Protein AF-A0A411PCJ1-F1 (afdb_monomer_lite)

Secondary structure (DSSP, 8-state):
-PPPPPEEEEEEE-TTSSEEEEEE-SSSS--EEEEETTTEEE----HHHHHHHHHHPBPTTS-HHHHHHS---PPP--------------------------------------------------------------

Foldseek 3Di:
DDDDDWDFFFWAADPVLFIKTWTADPPPPRAIKIADPPPGIGRDRDPVVRVVCVVGTDGHPDDRVVRSPPDPPPPDPPPPPDPDDDDDDDDPDDPPPPDPPPPPPPPPDDPPDDDDDDDDDDDDDDDDDDDDDDDDDD

Sequence (138 aa):
MKKPNPTVVGKMRCECGEVMEVRQRSNGRKLLYTYCPACKVDQRSSQHVQDYWRDNMVAPDTPDDVIAKLAISAPEPTQETKPDQVPAVIDDDELEEWSPAEMEQTEIEPEQGSGLLLPVGLFFGAIVALIGFNAAFR

pLDDT: mean 73.19, std 20.07, range [43.91, 97.31]

Radius of gyration: 28.75 Å; chains: 1; bounding box: 59×66×57 Å

Organism: NCBI:txid2520507

Structure (mmCIF, N/CA/C/O backbone):
data_AF-A0A411PCJ1-F1
#
_entry.id   AF-A0A411PCJ1-F1
#
loop_
_atom_site.group_PDB
_atom_site.id
_atom_site.type_symbol
_atom_site.label_atom_id
_atom_site.label_alt_id
_atom_site.label_comp_id
_atom_site.label_asym_id
_atom_site.label_entity_id
_atom_site.label_seq_id
_atom_site.pdbx_PDB_ins_code
_atom_site.Cartn_x
_atom_site.Cartn_y
_atom_site.Cartn_z
_atom_site.occupancy
_atom_site.B_iso_or_equiv
_atom_site.auth_seq_id
_atom_site.auth_comp_id
_atom_site.auth_asym_id
_atom_site.auth_atom_id
_atom_site.pdbx_PDB_model_num
ATOM 1 N N . MET A 1 1 ? 13.692 16.447 15.559 1.00 67.06 1 MET A N 1
ATOM 2 C CA . MET A 1 1 ? 13.701 14.967 15.463 1.00 67.06 1 MET A CA 1
ATOM 3 C C . MET A 1 1 ? 13.298 14.579 14.048 1.00 67.06 1 MET A C 1
ATOM 5 O O . MET A 1 1 ? 12.319 15.127 13.557 1.00 67.06 1 MET A O 1
ATOM 9 N N . LYS A 1 2 ? 14.058 13.716 13.360 1.00 66.81 2 LYS A N 1
ATOM 10 C CA . LYS A 1 2 ? 13.674 13.243 12.019 1.00 66.81 2 LYS A CA 1
ATOM 11 C C . LYS A 1 2 ? 12.474 12.305 12.173 1.00 66.81 2 LYS A C 1
ATOM 13 O O . LYS A 1 2 ? 12.547 11.363 12.958 1.00 66.81 2 LYS A O 1
ATOM 18 N N . LYS A 1 3 ? 11.369 12.589 11.478 1.00 74.19 3 LYS A N 1
ATOM 19 C CA . LYS A 1 3 ? 10.205 11.694 11.454 1.00 74.19 3 LYS A CA 1
ATOM 20 C C . LYS A 1 3 ? 10.646 10.380 10.792 1.00 74.19 3 LYS A C 1
ATOM 22 O O . LYS A 1 3 ? 11.290 10.459 9.743 1.00 74.19 3 LYS A O 1
ATOM 27 N N . PRO A 1 4 ? 10.384 9.206 11.391 1.00 76.94 4 PRO A N 1
ATOM 28 C CA . PRO A 1 4 ? 10.784 7.942 10.787 1.00 76.94 4 PRO A CA 1
ATOM 29 C C . PRO A 1 4 ? 10.138 7.800 9.407 1.00 76.94 4 PRO A C 1
ATOM 31 O O . PRO A 1 4 ? 8.991 8.216 9.208 1.00 76.94 4 PRO A O 1
ATOM 34 N N . ASN A 1 5 ? 10.894 7.242 8.458 1.00 75.88 5 ASN A N 1
ATOM 35 C CA . ASN A 1 5 ? 10.366 6.932 7.136 1.00 75.88 5 ASN A CA 1
ATOM 36 C C . ASN A 1 5 ? 9.234 5.905 7.314 1.00 75.88 5 ASN A C 1
ATOM 38 O O . ASN A 1 5 ? 9.453 4.903 7.999 1.00 75.88 5 ASN A O 1
ATOM 42 N N . PRO A 1 6 ? 8.027 6.152 6.787 1.00 83.56 6 PRO A N 1
ATOM 43 C CA . PRO A 1 6 ? 6.937 5.189 6.863 1.00 83.56 6 PRO A CA 1
ATOM 44 C C . PRO A 1 6 ? 7.338 3.838 6.263 1.00 83.56 6 PRO A C 1
ATOM 46 O O . PRO A 1 6 ? 7.888 3.773 5.164 1.00 83.56 6 PRO A O 1
ATOM 49 N N . THR A 1 7 ? 7.043 2.764 6.991 1.00 92.50 7 THR A N 1
ATOM 50 C CA . THR A 1 7 ? 7.374 1.395 6.590 1.00 92.50 7 THR A CA 1
ATOM 51 C C . THR A 1 7 ? 6.464 0.945 5.452 1.00 92.50 7 THR A C 1
ATOM 53 O O . THR A 1 7 ? 5.240 1.039 5.568 1.00 92.50 7 THR A O 1
ATOM 56 N N . VAL A 1 8 ? 7.052 0.433 4.370 1.00 95.75 8 VAL A N 1
ATOM 57 C CA . VAL A 1 8 ? 6.315 -0.270 3.310 1.00 95.75 8 VAL A CA 1
ATOM 58 C C . VAL A 1 8 ? 5.973 -1.662 3.832 1.00 95.75 8 VAL A C 1
ATOM 60 O O . VAL A 1 8 ? 6.870 -2.432 4.166 1.00 95.75 8 VAL A O 1
ATOM 63 N N . VAL A 1 9 ? 4.682 -1.960 3.956 1.00 96.62 9 VAL A N 1
ATOM 64 C CA . VAL A 1 9 ? 4.189 -3.247 4.474 1.00 96.62 9 VAL A CA 1
ATOM 65 C C . VAL A 1 9 ? 3.780 -4.206 3.365 1.00 96.62 9 VAL A C 1
ATOM 67 O O . VAL A 1 9 ? 3.745 -5.409 3.594 1.00 96.62 9 VAL A O 1
ATOM 70 N N . GLY A 1 10 ? 3.502 -3.686 2.172 1.00 96.75 10 GLY A N 1
ATOM 71 C CA . GLY A 1 10 ? 3.136 -4.492 1.022 1.00 96.75 10 GLY A CA 1
ATOM 72 C C . GLY A 1 10 ? 3.058 -3.668 -0.251 1.00 96.75 10 GLY A C 1
ATOM 73 O O . GLY A 1 10 ? 3.279 -2.454 -0.249 1.00 96.75 10 GLY A O 1
ATOM 74 N N . LYS A 1 11 ? 2.737 -4.339 -1.347 1.00 97.06 11 LYS A N 1
ATOM 75 C CA . LYS A 1 11 ? 2.488 -3.736 -2.656 1.00 97.06 11 LYS A CA 1
ATOM 76 C C . LYS A 1 11 ? 1.227 -4.344 -3.255 1.00 97.06 11 LYS A C 1
ATOM 78 O O . LYS A 1 11 ? 0.877 -5.472 -2.934 1.00 97.06 11 LYS A O 1
ATOM 83 N N . MET A 1 12 ? 0.545 -3.619 -4.126 1.00 95.69 12 MET A N 1
ATOM 84 C CA . MET A 1 12 ? -0.587 -4.149 -4.888 1.00 95.69 12 MET A CA 1
ATOM 85 C C . MET A 1 12 ? -0.777 -3.362 -6.177 1.00 95.69 12 MET A C 1
ATOM 87 O O . MET A 1 12 ? -0.142 -2.330 -6.390 1.00 95.69 12 MET A O 1
ATOM 91 N N . ARG A 1 13 ? -1.656 -3.842 -7.050 1.00 94.94 13 ARG A N 1
ATOM 92 C CA . ARG A 1 13 ? -1.978 -3.149 -8.293 1.00 94.94 13 ARG A CA 1
ATOM 93 C C . ARG A 1 13 ? -2.988 -2.030 -8.040 1.00 94.94 13 ARG A C 1
ATOM 95 O O . ARG A 1 13 ? -3.984 -2.229 -7.349 1.00 94.94 13 ARG A O 1
ATOM 102 N N . CYS A 1 14 ? -2.713 -0.850 -8.580 1.00 94.38 14 CYS A N 1
ATOM 103 C CA . CYS A 1 14 ? -3.618 0.290 -8.555 1.00 94.38 14 CYS A CA 1
ATOM 104 C C . CYS A 1 14 ? -4.675 0.170 -9.663 1.00 94.38 14 CYS A C 1
ATOM 106 O O . CYS A 1 14 ? -4.462 -0.507 -10.669 1.00 94.38 14 CYS A O 1
ATOM 108 N N . GLU A 1 15 ? -5.783 0.893 -9.520 1.00 91.94 15 GLU A N 1
ATOM 109 C CA . GLU A 1 15 ? -6.846 0.981 -10.531 1.00 91.94 15 GLU A CA 1
ATOM 110 C C . GLU A 1 15 ? -6.348 1.569 -11.861 1.00 91.94 15 GLU A C 1
ATOM 112 O O . GLU A 1 15 ? -6.822 1.182 -12.924 1.00 91.94 15 GLU A O 1
ATOM 117 N N . CYS A 1 16 ? -5.330 2.438 -11.828 1.00 93.12 16 CYS A N 1
ATOM 118 C CA . CYS A 1 16 ? -4.678 2.944 -13.042 1.00 93.12 16 CYS A CA 1
ATOM 119 C C . CYS A 1 16 ? -3.765 1.919 -13.740 1.00 93.12 16 CYS A C 1
ATOM 121 O O . CYS A 1 16 ? -3.206 2.218 -14.792 1.00 93.12 16 CYS A O 1
ATOM 123 N N . GLY A 1 17 ? -3.584 0.729 -13.161 1.00 91.88 17 GLY A N 1
ATOM 124 C CA . GLY A 1 17 ? -2.757 -0.347 -13.702 1.00 91.88 17 GLY A CA 1
ATOM 125 C C . GLY A 1 17 ? -1.319 -0.385 -13.181 1.00 91.88 17 GLY A C 1
ATOM 126 O O . GLY A 1 17 ? -0.699 -1.444 -13.277 1.00 91.88 17 GLY A O 1
ATOM 127 N N . GLU A 1 18 ? -0.821 0.705 -12.590 1.00 94.69 18 GLU A N 1
ATOM 128 C CA . GLU A 1 18 ? 0.517 0.792 -11.988 1.00 94.69 18 GLU A CA 1
ATOM 129 C C . GLU A 1 18 ? 0.621 0.047 -10.651 1.00 94.69 18 GLU A C 1
ATOM 131 O O . GLU A 1 18 ? -0.375 -0.171 -9.955 1.00 94.69 18 GLU A O 1
ATOM 136 N N . VAL A 1 19 ? 1.843 -0.299 -10.242 1.00 95.44 19 VAL A N 1
ATOM 137 C CA . VAL A 1 19 ? 2.100 -0.853 -8.905 1.00 95.44 19 VAL A CA 1
ATOM 138 C C . VAL A 1 19 ? 2.044 0.272 -7.870 1.00 95.44 19 VAL A C 1
ATOM 140 O O . VAL A 1 19 ? 2.688 1.312 -8.012 1.00 95.44 19 VAL A O 1
ATOM 143 N N . MET A 1 20 ? 1.259 0.064 -6.814 1.00 96.38 20 MET A N 1
ATOM 144 C CA . MET A 1 20 ? 1.189 0.953 -5.662 1.00 96.38 20 MET A CA 1
ATOM 145 C C . MET A 1 20 ? 1.747 0.291 -4.408 1.00 96.38 20 MET A C 1
ATOM 147 O O . MET A 1 20 ? 1.578 -0.905 -4.168 1.00 96.38 20 MET A O 1
ATOM 151 N N . GLU A 1 21 ? 2.400 1.098 -3.584 1.00 97.19 21 GLU A N 1
ATOM 152 C CA . GLU A 1 21 ? 2.946 0.672 -2.303 1.00 97.19 21 GLU A CA 1
ATOM 153 C C . GLU A 1 21 ? 1.916 0.878 -1.199 1.00 97.19 21 GLU A C 1
ATOM 155 O O . GLU A 1 21 ? 1.331 1.955 -1.081 1.00 97.19 21 GLU A O 1
ATOM 160 N N . VAL A 1 22 ? 1.746 -0.121 -0.342 1.00 97.31 22 VAL A N 1
ATOM 161 C CA . VAL A 1 22 ? 0.962 -0.028 0.888 1.00 97.31 22 VAL A CA 1
ATOM 162 C C . VAL A 1 22 ? 1.923 0.243 2.038 1.00 97.31 22 VAL A C 1
ATOM 164 O O . VAL A 1 22 ? 2.853 -0.522 2.302 1.00 97.31 22 VAL A O 1
ATOM 167 N N . ARG A 1 23 ? 1.720 1.359 2.733 1.00 96.25 23 ARG A N 1
ATOM 168 C CA . ARG A 1 23 ? 2.591 1.843 3.805 1.00 96.25 23 ARG A CA 1
ATOM 169 C C . ARG A 1 23 ? 1.823 1.965 5.109 1.00 96.25 23 ARG A C 1
ATOM 171 O O . ARG A 1 23 ? 0.626 2.239 5.118 1.00 96.25 23 ARG A O 1
ATOM 178 N N . GLN A 1 24 ? 2.522 1.805 6.225 1.00 95.19 24 GLN A N 1
ATOM 179 C CA . GLN A 1 24 ? 1.939 1.924 7.558 1.00 95.19 24 GLN A CA 1
ATOM 180 C C . GLN A 1 24 ? 2.370 3.220 8.245 1.00 95.19 24 GLN A C 1
ATOM 182 O O . GLN A 1 24 ? 3.539 3.614 8.222 1.00 95.19 24 GLN A O 1
ATOM 187 N N . ARG A 1 25 ? 1.413 3.892 8.894 1.00 91.44 25 ARG A N 1
ATOM 188 C CA . ARG A 1 25 ? 1.693 5.087 9.699 1.00 91.44 25 ARG A CA 1
ATOM 189 C C . ARG A 1 25 ? 2.389 4.718 11.009 1.00 91.44 25 ARG A C 1
ATOM 191 O O . ARG A 1 25 ? 2.054 3.734 11.658 1.00 91.44 25 ARG A O 1
ATOM 198 N N . SER A 1 26 ? 3.302 5.579 11.454 1.00 87.50 26 SER A N 1
ATOM 199 C CA . SER A 1 26 ? 4.041 5.418 12.714 1.00 87.50 26 SER A CA 1
ATOM 200 C C . SER A 1 26 ? 3.340 6.036 13.936 1.00 87.50 26 SER A C 1
ATOM 202 O O . SER A 1 26 ? 3.957 6.184 14.985 1.00 87.50 26 SER A O 1
ATOM 204 N N . ASN A 1 27 ? 2.079 6.466 13.822 1.00 83.94 27 ASN A N 1
ATOM 205 C CA . ASN A 1 27 ? 1.376 7.259 14.843 1.00 83.94 27 ASN A CA 1
ATOM 206 C C . ASN A 1 27 ? 0.647 6.403 15.901 1.00 83.94 27 ASN A C 1
ATOM 208 O O . ASN A 1 27 ? -0.370 6.828 16.444 1.00 83.94 27 ASN A O 1
ATOM 212 N N . GLY A 1 28 ? 1.119 5.178 16.155 1.00 80.19 28 GLY A N 1
ATOM 213 C CA . GLY A 1 28 ? 0.528 4.225 17.106 1.00 80.19 28 GLY A CA 1
ATOM 214 C C . GLY A 1 28 ? -0.736 3.522 16.601 1.00 80.19 28 GLY A C 1
ATOM 215 O O . GLY A 1 28 ? -0.982 2.366 16.939 1.00 80.19 28 GLY A O 1
ATOM 216 N N . ARG A 1 29 ? -1.505 4.167 15.720 1.00 78.19 29 ARG A N 1
ATOM 217 C CA . ARG A 1 29 ? -2.602 3.535 14.987 1.00 78.19 29 ARG A CA 1
ATOM 218 C C . ARG A 1 29 ? -2.014 2.859 13.752 1.00 78.19 29 ARG A C 1
ATOM 220 O O . ARG A 1 29 ? -1.489 3.537 12.876 1.00 78.19 29 ARG A O 1
ATOM 227 N N . LYS A 1 30 ? -2.106 1.528 13.681 1.00 88.75 30 LYS A N 1
ATOM 228 C CA . LYS A 1 30 ? -1.608 0.665 12.587 1.00 88.75 30 LYS A CA 1
ATOM 229 C C . LYS A 1 30 ? -2.359 0.861 11.253 1.00 88.75 30 LYS A C 1
ATOM 231 O O . LYS A 1 30 ? -2.574 -0.099 10.523 1.00 88.75 30 LYS A O 1
ATOM 236 N N . LEU A 1 31 ? -2.773 2.089 10.947 1.00 94.38 31 LEU A N 1
ATOM 237 C CA . LEU A 1 31 ? -3.491 2.439 9.732 1.00 94.38 31 LEU A CA 1
ATOM 238 C C . LEU A 1 31 ? -2.551 2.405 8.536 1.00 94.38 31 LEU A C 1
ATOM 240 O O . LEU A 1 31 ? -1.423 2.913 8.580 1.00 94.38 31 LEU A O 1
ATOM 244 N N . LEU A 1 32 ? -3.072 1.821 7.472 1.00 96.75 32 LEU A N 1
ATOM 245 C CA . LEU A 1 32 ? -2.431 1.751 6.180 1.00 96.75 32 LEU A CA 1
ATOM 246 C C . LEU A 1 32 ? -2.797 2.983 5.355 1.00 96.75 32 LEU A C 1
ATOM 248 O O . LEU A 1 32 ? -3.796 3.658 5.617 1.00 96.75 32 LEU A O 1
ATOM 252 N N . TYR A 1 33 ? -1.960 3.289 4.382 1.00 96.56 33 TYR A N 1
ATOM 253 C CA . TYR A 1 33 ? -2.234 4.228 3.307 1.00 96.56 33 TYR A CA 1
ATOM 254 C C . TYR A 1 33 ? -1.479 3.748 2.070 1.00 96.56 33 TYR A C 1
ATOM 256 O O . TYR A 1 33 ? -0.450 3.079 2.202 1.00 96.56 33 TYR A O 1
ATOM 264 N N . THR A 1 34 ? -1.967 4.075 0.880 1.00 97.31 34 THR A N 1
ATOM 265 C CA . THR A 1 34 ? -1.319 3.648 -0.362 1.00 97.31 34 THR A CA 1
ATOM 266 C C . THR A 1 34 ? -0.642 4.817 -1.060 1.00 97.31 34 THR A C 1
ATOM 268 O O . THR A 1 34 ? -1.016 5.979 -0.885 1.00 97.31 34 THR A O 1
ATOM 271 N N . TYR A 1 35 ? 0.399 4.516 -1.827 1.00 97.25 35 TYR A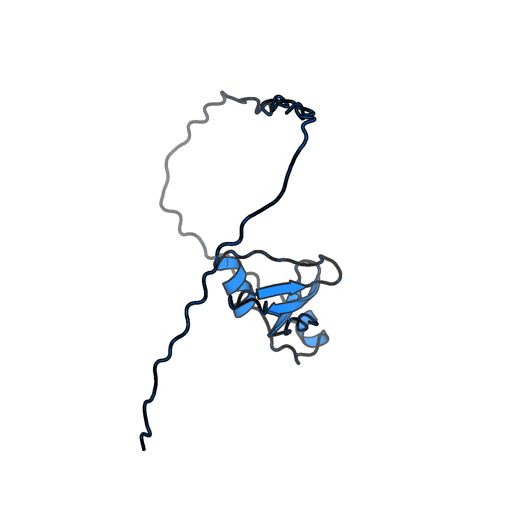 N 1
ATOM 272 C CA . TYR A 1 35 ? 1.099 5.467 -2.674 1.00 97.25 35 TYR A CA 1
ATOM 273 C C . TYR A 1 35 ? 1.244 4.888 -4.079 1.00 97.25 35 TYR A C 1
ATOM 275 O O . TYR A 1 35 ? 1.941 3.894 -4.279 1.00 97.25 35 TYR A O 1
ATOM 283 N N . CYS A 1 36 ? 0.601 5.532 -5.047 1.00 96.56 36 CYS A N 1
ATOM 284 C CA . CYS A 1 36 ? 0.736 5.246 -6.466 1.00 96.56 36 CYS A CA 1
ATOM 285 C C . CYS A 1 36 ? 1.524 6.380 -7.152 1.00 96.56 36 CYS A C 1
ATOM 287 O O . CYS A 1 36 ? 1.225 7.556 -6.911 1.00 96.56 36 CYS A O 1
ATOM 289 N N . PRO A 1 37 ? 2.491 6.089 -8.042 1.00 95.94 37 PRO A N 1
ATOM 290 C CA . PRO A 1 37 ? 3.217 7.133 -8.772 1.00 95.94 37 PRO A CA 1
ATOM 291 C C . PRO A 1 37 ? 2.295 7.983 -9.668 1.00 95.94 37 PRO A C 1
ATOM 293 O O . PRO A 1 37 ? 2.481 9.204 -9.767 1.00 95.94 37 PRO A O 1
ATOM 296 N N . ALA A 1 38 ? 1.269 7.354 -10.253 1.00 96.50 38 ALA A N 1
ATOM 297 C CA . ALA A 1 38 ? 0.276 7.994 -11.112 1.00 96.50 38 ALA A CA 1
ATOM 298 C C . ALA A 1 38 ? -0.837 8.683 -10.299 1.00 96.50 38 ALA A C 1
ATOM 300 O O . ALA A 1 38 ? -0.938 9.909 -10.320 1.00 96.50 38 ALA A O 1
ATOM 301 N N . CYS A 1 39 ? -1.619 7.919 -9.525 1.00 94.62 39 CYS A N 1
ATOM 302 C CA . CYS A 1 39 ? -2.800 8.413 -8.795 1.00 94.62 39 CYS A CA 1
ATOM 303 C C . CYS A 1 39 ? -2.492 9.174 -7.498 1.00 94.62 39 CYS A C 1
ATOM 305 O O . CYS A 1 39 ? -3.391 9.776 -6.919 1.00 94.62 39 CYS A O 1
ATOM 307 N N . LYS A 1 40 ? -1.234 9.177 -7.043 1.00 95.94 40 LYS A N 1
ATOM 308 C CA . LYS A 1 40 ? -0.788 9.751 -5.763 1.00 95.94 40 LYS A CA 1
ATOM 309 C C . LYS A 1 40 ? -1.255 8.937 -4.557 1.00 95.94 40 LYS A C 1
ATOM 311 O O . LYS A 1 40 ? -1.271 7.708 -4.600 1.00 95.94 40 LYS A O 1
ATOM 316 N N . VAL A 1 41 ? -1.445 9.617 -3.429 1.00 96.06 41 VAL A N 1
ATOM 317 C CA . VAL A 1 41 ? -1.606 8.997 -2.117 1.00 96.06 41 VAL A CA 1
ATOM 318 C C . VAL A 1 41 ? -3.089 8.793 -1.811 1.00 96.06 41 VAL A C 1
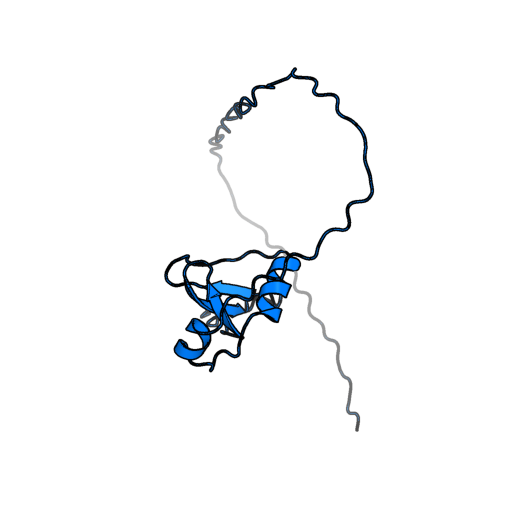ATOM 320 O O . VAL A 1 41 ? -3.871 9.733 -1.938 1.00 96.06 41 VAL A O 1
ATOM 323 N N . ASP A 1 42 ? -3.461 7.604 -1.345 1.00 95.94 42 ASP A N 1
ATOM 324 C CA . ASP A 1 42 ? -4.784 7.339 -0.773 1.00 95.94 42 ASP A CA 1
ATOM 325 C C . ASP A 1 42 ? -4.643 7.119 0.735 1.00 95.94 42 ASP A C 1
ATOM 327 O O . ASP A 1 42 ? -3.873 6.280 1.204 1.00 95.94 42 ASP A O 1
ATOM 331 N N . GLN A 1 43 ? -5.373 7.921 1.508 1.00 95.62 43 GLN A N 1
ATOM 332 C CA . GLN A 1 43 ? -5.312 7.968 2.966 1.00 95.62 43 GLN A CA 1
ATOM 333 C C . GLN A 1 43 ? -6.644 7.612 3.640 1.00 95.62 43 GLN A C 1
ATOM 335 O O . GLN A 1 43 ? -6.813 7.909 4.827 1.00 95.62 43 GLN A O 1
ATOM 340 N N . ARG A 1 44 ? -7.583 6.987 2.919 1.00 95.88 44 ARG A N 1
ATOM 341 C CA . ARG A 1 44 ? -8.874 6.563 3.476 1.00 95.88 44 ARG A CA 1
ATOM 342 C C . ARG A 1 44 ? -8.693 5.650 4.697 1.00 95.88 44 ARG A C 1
ATOM 344 O O . ARG A 1 44 ? -7.878 4.729 4.719 1.00 95.88 44 ARG A O 1
ATOM 351 N N . SER A 1 45 ? -9.473 5.925 5.740 1.00 94.94 45 SER A N 1
ATOM 352 C CA . SER A 1 45 ? -9.381 5.270 7.052 1.00 94.94 45 SER A CA 1
ATOM 353 C C . SER A 1 45 ? -10.567 4.358 7.375 1.00 94.94 45 SER A C 1
ATOM 355 O O . SER A 1 45 ? -10.612 3.796 8.468 1.00 94.94 45 SER A O 1
ATOM 357 N N . SER A 1 46 ? -11.524 4.200 6.455 1.00 96.44 46 SER A N 1
ATOM 358 C CA . SER A 1 46 ? -12.662 3.297 6.642 1.00 96.44 46 SER A CA 1
ATOM 359 C C . SER A 1 46 ? -12.197 1.849 6.783 1.00 96.44 46 SER A C 1
ATOM 361 O O . SER A 1 46 ? -11.327 1.411 6.028 1.00 96.44 46 SER A O 1
ATOM 363 N N . GLN A 1 47 ? -12.824 1.103 7.696 1.00 96.19 47 GLN A N 1
ATOM 364 C CA . GLN A 1 47 ? -12.490 -0.295 7.985 1.00 96.19 47 GLN A CA 1
ATOM 365 C C . GLN A 1 47 ? -12.488 -1.164 6.718 1.00 96.19 47 GLN A C 1
ATOM 367 O O . GLN A 1 47 ? -11.496 -1.829 6.451 1.00 96.19 47 GLN A O 1
ATOM 372 N N . HIS A 1 48 ? -13.527 -1.044 5.885 1.00 96.81 48 HIS A N 1
ATOM 373 C CA . HIS A 1 48 ? -13.646 -1.779 4.622 1.00 96.81 48 HIS A CA 1
ATOM 374 C C . HIS A 1 48 ? -12.435 -1.588 3.692 1.00 96.81 48 HIS A C 1
ATOM 376 O O . HIS A 1 48 ? -11.853 -2.557 3.221 1.00 96.81 48 HIS A O 1
ATOM 382 N N . VAL A 1 49 ? -12.001 -0.341 3.478 1.00 96.25 49 VAL A N 1
ATOM 383 C CA . VAL A 1 49 ? -10.824 -0.037 2.642 1.00 96.25 49 VAL A CA 1
ATOM 384 C C . VAL A 1 49 ? -9.537 -0.588 3.260 1.00 96.25 49 VAL A C 1
ATOM 386 O O . VAL A 1 49 ? -8.669 -1.096 2.556 1.00 96.25 49 VAL A O 1
ATOM 389 N N . GLN A 1 50 ? -9.408 -0.506 4.584 1.00 96.75 50 GLN A N 1
ATOM 390 C CA . GLN A 1 50 ? -8.240 -1.022 5.293 1.00 96.75 50 GLN A CA 1
ATOM 391 C C . GLN A 1 50 ? -8.150 -2.551 5.211 1.00 96.75 50 GLN A C 1
ATOM 393 O O . GLN A 1 50 ? -7.043 -3.076 5.101 1.00 96.75 50 GLN A O 1
ATOM 398 N N . ASP A 1 51 ? -9.287 -3.247 5.268 1.00 96.56 51 ASP A N 1
ATOM 399 C CA . ASP A 1 51 ? -9.371 -4.699 5.091 1.00 96.56 51 ASP A CA 1
ATOM 400 C C . ASP A 1 51 ? -9.077 -5.083 3.642 1.00 96.56 51 ASP A C 1
ATOM 402 O O . ASP A 1 51 ? -8.187 -5.892 3.405 1.00 96.56 51 ASP A O 1
ATOM 406 N N . TYR A 1 52 ? -9.666 -4.379 2.671 1.00 95.88 52 TYR A N 1
ATOM 407 C CA . TYR A 1 52 ? -9.356 -4.567 1.254 1.00 95.88 52 TYR A CA 1
ATOM 408 C C . TYR A 1 52 ? -7.849 -4.476 0.965 1.00 95.88 52 TYR A C 1
ATOM 410 O O . TYR A 1 52 ? -7.293 -5.342 0.290 1.00 95.88 52 TYR A O 1
ATOM 418 N N . TRP A 1 53 ? -7.153 -3.470 1.505 1.00 96.44 53 TRP A N 1
ATOM 419 C CA . TRP A 1 53 ? -5.701 -3.361 1.332 1.00 96.44 53 TRP A CA 1
ATOM 420 C C . TRP A 1 53 ? -4.934 -4.502 1.996 1.00 96.44 53 TRP A C 1
ATOM 422 O O . TRP A 1 53 ? -3.940 -4.953 1.438 1.00 96.44 53 TRP A O 1
ATOM 432 N N . ARG A 1 54 ? -5.372 -4.975 3.168 1.00 95.38 54 ARG A N 1
ATOM 433 C CA . ARG A 1 54 ? -4.733 -6.109 3.851 1.00 95.38 54 ARG A CA 1
ATOM 434 C C . ARG A 1 54 ? -4.897 -7.412 3.078 1.00 95.38 54 ARG A C 1
ATOM 436 O O . ARG A 1 54 ? -3.934 -8.165 2.992 1.00 95.38 54 ARG A O 1
ATOM 443 N N . ASP A 1 55 ? -6.074 -7.633 2.507 1.00 95.56 55 ASP A N 1
ATOM 444 C CA . ASP A 1 55 ? -6.424 -8.882 1.833 1.00 95.56 55 ASP A CA 1
ATOM 445 C C . ASP A 1 55 ? -5.814 -8.984 0.427 1.00 95.56 55 ASP A C 1
ATOM 447 O O . ASP A 1 55 ? -5.586 -10.083 -0.071 1.00 95.56 55 ASP A O 1
ATOM 451 N N . ASN A 1 56 ? -5.521 -7.844 -0.211 1.00 94.88 56 ASN A N 1
ATOM 452 C CA . ASN A 1 56 ? -5.060 -7.791 -1.604 1.00 94.88 56 ASN A CA 1
ATOM 453 C C . ASN A 1 56 ? -3.590 -7.378 -1.771 1.00 94.88 56 ASN A C 1
ATOM 455 O O . ASN A 1 56 ? -3.075 -7.394 -2.892 1.00 94.88 56 ASN A O 1
ATOM 459 N N . MET A 1 57 ? -2.900 -6.984 -0.696 1.00 95.25 57 MET A N 1
ATOM 460 C CA . MET A 1 57 ? -1.473 -6.674 -0.778 1.00 95.25 57 MET A CA 1
ATOM 461 C C . MET A 1 57 ? -0.616 -7.935 -0.784 1.00 95.25 57 MET A C 1
ATOM 463 O O . MET A 1 57 ? -0.843 -8.882 -0.036 1.00 95.25 57 MET A O 1
ATOM 467 N N . VAL A 1 58 ? 0.432 -7.906 -1.596 1.00 96.06 58 VAL A N 1
ATOM 468 C CA . VAL A 1 58 ? 1.518 -8.882 -1.565 1.00 96.06 58 VAL A CA 1
ATOM 469 C C . VAL A 1 58 ? 2.693 -8.345 -0.757 1.00 96.06 58 VAL A C 1
ATOM 471 O O . VAL A 1 58 ? 2.782 -7.146 -0.465 1.00 96.06 58 VAL A O 1
ATOM 474 N N . ALA A 1 59 ? 3.614 -9.238 -0.404 1.00 95.69 59 ALA A N 1
ATOM 475 C CA . ALA A 1 59 ? 4.808 -8.894 0.352 1.00 95.69 59 ALA A CA 1
ATOM 476 C C . ALA A 1 59 ? 5.653 -7.827 -0.384 1.00 95.69 59 ALA A C 1
ATOM 478 O O . ALA A 1 59 ? 5.697 -7.816 -1.620 1.00 95.69 59 ALA A O 1
ATOM 479 N N . PRO A 1 60 ? 6.309 -6.903 0.340 1.00 94.62 60 PRO A N 1
ATOM 480 C CA . PRO A 1 60 ? 6.981 -5.746 -0.258 1.00 94.62 60 PRO A CA 1
ATOM 481 C C . PRO A 1 60 ? 8.200 -6.110 -1.124 1.00 94.62 60 PRO A C 1
ATOM 483 O O . PRO A 1 60 ? 8.605 -5.320 -1.976 1.00 94.62 60 PRO A O 1
ATOM 486 N N . ASP A 1 61 ? 8.768 -7.296 -0.918 1.00 94.25 61 ASP A N 1
ATOM 487 C CA . ASP A 1 61 ? 9.855 -7.905 -1.687 1.00 94.25 61 ASP A CA 1
ATOM 488 C C . ASP A 1 61 ? 9.386 -8.575 -2.989 1.00 94.25 61 ASP A C 1
ATOM 490 O O . ASP A 1 61 ? 10.216 -8.985 -3.801 1.00 94.25 61 ASP A O 1
ATOM 494 N N . THR A 1 62 ? 8.072 -8.640 -3.230 1.00 93.75 62 THR A N 1
ATOM 495 C CA . THR A 1 62 ? 7.526 -9.178 -4.480 1.00 93.75 62 THR A CA 1
ATOM 496 C C . THR A 1 62 ? 7.963 -8.306 -5.669 1.00 93.75 62 THR A C 1
ATOM 498 O O . THR A 1 62 ? 7.783 -7.080 -5.619 1.00 93.75 62 THR A O 1
ATOM 501 N N . PRO A 1 63 ? 8.516 -8.904 -6.744 1.00 93.00 63 PRO A N 1
ATOM 502 C CA . PRO A 1 63 ? 8.887 -8.181 -7.956 1.00 93.00 63 PRO A CA 1
ATOM 503 C C . PRO A 1 63 ? 7.682 -7.526 -8.640 1.00 93.00 63 PRO A C 1
ATOM 505 O O . PRO A 1 63 ? 6.612 -8.129 -8.759 1.00 93.00 63 PRO A O 1
ATOM 508 N N . ASP A 1 64 ? 7.857 -6.299 -9.128 1.00 90.81 64 ASP A N 1
ATOM 509 C CA . ASP A 1 64 ? 6.765 -5.498 -9.695 1.00 90.81 64 ASP A CA 1
ATOM 510 C C . ASP A 1 64 ? 6.161 -6.136 -10.963 1.00 90.81 64 ASP A C 1
ATOM 512 O O . ASP A 1 64 ? 4.967 -5.995 -11.224 1.00 90.81 64 ASP A O 1
ATOM 516 N N . ASP A 1 65 ? 6.942 -6.912 -11.719 1.00 90.44 65 ASP A N 1
ATOM 517 C CA . ASP A 1 65 ? 6.488 -7.657 -12.898 1.00 90.44 65 ASP A CA 1
ATOM 518 C C . ASP A 1 65 ? 5.543 -8.818 -12.553 1.00 90.44 65 ASP A C 1
ATOM 520 O O . ASP A 1 65 ? 4.690 -9.186 -13.366 1.00 90.44 65 ASP A O 1
ATOM 524 N N . VAL A 1 66 ? 5.652 -9.374 -11.343 1.00 90.31 66 VAL A N 1
ATOM 525 C CA . VAL A 1 66 ? 4.703 -10.366 -10.818 1.00 90.31 66 VAL A CA 1
ATOM 526 C C . VAL A 1 66 ? 3.402 -9.670 -10.419 1.00 90.31 66 VAL A C 1
ATOM 528 O O . VAL A 1 66 ? 2.318 -10.160 -10.731 1.00 90.31 66 VAL A O 1
ATOM 531 N N . ILE A 1 67 ? 3.496 -8.486 -9.812 1.00 89.50 67 ILE A N 1
ATOM 532 C CA . ILE A 1 67 ? 2.333 -7.696 -9.381 1.00 89.50 67 ILE A CA 1
ATOM 533 C C . ILE A 1 67 ? 1.536 -7.179 -10.577 1.00 89.50 67 ILE A C 1
ATOM 535 O O . ILE A 1 67 ? 0.310 -7.243 -10.585 1.00 89.50 67 ILE A O 1
ATOM 539 N N . ALA A 1 68 ? 2.219 -6.733 -11.629 1.00 85.38 68 ALA A N 1
ATOM 540 C CA . ALA A 1 68 ? 1.580 -6.294 -12.865 1.00 85.38 68 ALA A CA 1
ATOM 541 C C . ALA A 1 68 ? 0.804 -7.425 -13.572 1.00 85.38 68 ALA A C 1
ATOM 543 O O . ALA A 1 68 ? -0.152 -7.159 -14.303 1.00 85.38 68 ALA A O 1
ATOM 544 N N . LYS A 1 69 ? 1.195 -8.687 -13.352 1.00 84.19 69 LYS A N 1
ATOM 545 C CA . LYS A 1 69 ? 0.519 -9.874 -13.900 1.00 84.19 69 LYS A CA 1
ATOM 546 C C . LYS A 1 69 ? -0.623 -10.379 -13.030 1.00 84.19 69 LYS A C 1
ATOM 548 O O . LYS A 1 69 ? -1.459 -11.118 -13.544 1.00 84.19 69 LYS A O 1
ATOM 553 N N . LEU A 1 70 ? -0.686 -9.986 -11.755 1.00 79.94 70 LEU A N 1
ATOM 554 C CA . LEU A 1 70 ? -1.857 -10.245 -10.928 1.00 79.94 70 LEU A CA 1
ATOM 555 C C . LEU A 1 70 ? -3.030 -9.490 -11.564 1.00 79.94 70 LEU A C 1
ATOM 557 O O . LEU A 1 70 ? -3.105 -8.254 -11.566 1.00 79.94 70 LEU A O 1
ATOM 561 N N . ALA A 1 71 ? -3.904 -10.258 -12.215 1.00 61.31 71 ALA A N 1
ATOM 562 C CA . ALA A 1 71 ? -5.204 -9.771 -12.617 1.00 61.31 71 ALA A CA 1
ATOM 563 C C . ALA A 1 71 ? -5.902 -9.322 -11.336 1.00 61.31 71 ALA A C 1
ATOM 565 O O . ALA A 1 71 ? -5.881 -10.037 -10.333 1.00 61.31 71 ALA A O 1
ATOM 566 N N . ILE A 1 72 ? -6.483 -8.125 -11.363 1.00 62.19 72 ILE A N 1
ATOM 567 C CA . ILE A 1 72 ? -7.454 -7.738 -10.351 1.00 62.19 72 ILE A CA 1
ATOM 568 C C . ILE A 1 72 ? -8.577 -8.753 -10.544 1.00 62.19 72 ILE A C 1
ATOM 570 O O . ILE A 1 72 ? -9.369 -8.618 -11.476 1.00 62.19 72 ILE A O 1
ATOM 574 N N . SER A 1 73 ? -8.581 -9.826 -9.750 1.00 53.81 73 SER A N 1
ATOM 575 C CA . SER A 1 73 ? -9.772 -10.643 -9.588 1.00 53.81 73 SER A CA 1
ATOM 576 C C . SER A 1 73 ? -10.774 -9.703 -8.955 1.00 53.81 73 SER A C 1
ATOM 578 O O . SER A 1 73 ? -10.809 -9.533 -7.738 1.00 53.81 73 SER A O 1
ATOM 580 N N . ALA A 1 74 ? -11.523 -9.008 -9.812 1.00 51.75 74 ALA A N 1
ATOM 581 C CA . ALA A 1 74 ? -12.758 -8.384 -9.416 1.00 51.75 74 ALA A CA 1
ATOM 582 C C . ALA A 1 74 ? -13.514 -9.458 -8.628 1.00 51.75 74 ALA A C 1
ATOM 584 O O . ALA A 1 74 ? -13.576 -10.597 -9.109 1.00 51.75 74 ALA A O 1
ATOM 585 N N . PRO A 1 75 ? -14.007 -9.159 -7.416 1.00 51.53 75 PRO A N 1
ATOM 586 C CA . PRO A 1 75 ? -14.896 -10.094 -6.758 1.00 51.53 75 PRO A CA 1
ATOM 587 C C . PRO A 1 75 ? -15.983 -10.432 -7.776 1.00 51.53 75 PRO A C 1
ATOM 589 O O . PRO A 1 75 ? -16.606 -9.523 -8.336 1.00 51.53 75 PRO A O 1
ATOM 592 N N . GLU A 1 76 ? -16.136 -11.722 -8.091 1.00 49.25 76 GLU A N 1
ATOM 593 C CA . GLU A 1 76 ? -17.293 -12.178 -8.851 1.00 49.25 76 GLU A CA 1
ATOM 594 C C . GLU A 1 76 ? -18.519 -11.535 -8.199 1.00 49.25 76 GLU A C 1
ATOM 596 O O . GLU A 1 76 ? -18.585 -11.503 -6.964 1.00 49.25 76 GLU A O 1
ATOM 601 N N . PRO A 1 77 ? -19.439 -10.945 -8.977 1.00 49.34 77 PRO A N 1
ATOM 602 C CA . PRO A 1 77 ? -20.601 -10.297 -8.405 1.00 49.34 77 PRO A CA 1
ATOM 603 C C . PRO A 1 77 ? -21.348 -11.353 -7.597 1.00 49.34 77 PRO A C 1
ATOM 605 O O . PRO A 1 77 ? -21.973 -12.252 -8.161 1.00 49.34 77 PRO A O 1
ATOM 608 N N . THR A 1 78 ? -21.246 -11.267 -6.270 1.00 45.00 78 THR A N 1
ATOM 609 C CA . THR A 1 78 ? -22.116 -11.989 -5.356 1.00 45.00 78 THR A CA 1
ATOM 610 C C . THR A 1 78 ? -23.522 -11.621 -5.786 1.00 45.00 78 THR A C 1
ATOM 612 O O . THR A 1 78 ? -23.937 -10.474 -5.636 1.00 45.00 78 THR A O 1
ATOM 615 N N . GLN A 1 79 ? -24.212 -12.570 -6.414 1.00 46.59 79 GLN A N 1
ATOM 616 C CA . GLN A 1 79 ? -25.596 -12.403 -6.812 1.00 46.59 79 GLN A CA 1
ATOM 617 C C . GLN A 1 79 ? -26.388 -12.101 -5.541 1.00 46.59 79 GLN A C 1
ATOM 619 O O . GLN A 1 79 ? -26.637 -12.990 -4.723 1.00 46.59 79 GLN A O 1
ATOM 624 N N . GLU A 1 80 ? -26.752 -10.834 -5.356 1.00 50.31 80 GLU A N 1
ATOM 625 C CA . GLU A 1 80 ? -27.795 -10.444 -4.423 1.00 50.31 80 GLU A CA 1
ATOM 626 C C . GLU A 1 80 ? -29.055 -11.201 -4.832 1.00 50.31 80 GLU A C 1
ATOM 628 O O . GLU A 1 80 ? -29.694 -10.922 -5.849 1.00 50.31 80 GLU A O 1
ATOM 633 N N . THR A 1 81 ? -29.398 -12.212 -4.040 1.00 49.53 81 THR A N 1
ATOM 634 C CA . THR A 1 81 ? -30.721 -12.817 -4.085 1.00 49.53 81 THR A CA 1
ATOM 635 C C . THR A 1 81 ? -31.702 -11.751 -3.609 1.00 49.53 81 THR A C 1
ATOM 637 O O . THR A 1 81 ? -31.894 -11.549 -2.414 1.00 49.53 81 THR A O 1
ATOM 640 N N . LYS A 1 82 ? -32.272 -11.029 -4.573 1.00 53.81 82 LYS A N 1
ATOM 641 C CA . LYS A 1 82 ? -33.388 -10.096 -4.425 1.00 53.81 82 LYS A CA 1
ATOM 642 C C . LYS A 1 82 ? -34.587 -10.823 -3.795 1.00 53.81 82 LYS A C 1
ATOM 644 O O . LYS A 1 82 ? -35.110 -11.732 -4.443 1.00 53.81 82 LYS A O 1
ATOM 649 N N . PRO A 1 83 ? -35.092 -10.436 -2.610 1.00 52.94 83 PRO A N 1
ATOM 650 C CA . PRO A 1 83 ? -36.452 -10.757 -2.238 1.00 52.94 83 PRO A CA 1
ATOM 651 C C . PRO A 1 83 ? -37.363 -9.674 -2.814 1.00 52.94 83 PRO A C 1
ATOM 653 O O . PRO A 1 83 ? -37.368 -8.535 -2.367 1.00 52.94 83 PRO A O 1
ATOM 656 N N . ASP A 1 84 ? -38.086 -10.108 -3.835 1.00 49.78 84 ASP A N 1
ATOM 657 C CA . ASP A 1 84 ? -39.490 -9.818 -4.097 1.00 49.78 84 ASP A CA 1
ATOM 658 C C . ASP A 1 84 ? -39.995 -8.385 -4.330 1.00 49.78 84 ASP A C 1
ATOM 660 O O . ASP A 1 84 ? -39.462 -7.361 -3.921 1.00 49.78 84 ASP A O 1
ATOM 664 N N . GLN A 1 85 ? -41.050 -8.367 -5.127 1.00 55.84 85 GLN A N 1
ATOM 665 C CA . GLN A 1 85 ? -41.646 -7.229 -5.802 1.00 55.84 85 GLN A CA 1
ATOM 666 C C . GLN A 1 85 ? -42.395 -6.295 -4.846 1.00 55.84 85 GLN A C 1
ATOM 668 O O . GLN A 1 85 ? -43.178 -6.747 -4.015 1.00 55.84 85 GLN A O 1
ATOM 673 N N . VAL A 1 86 ? -42.281 -4.986 -5.082 1.00 57.88 86 VAL A N 1
ATOM 674 C CA . VAL A 1 86 ? -43.336 -4.015 -4.756 1.00 57.88 86 VAL A CA 1
ATOM 675 C C . VAL A 1 86 ? -43.505 -3.111 -5.988 1.00 57.88 86 VAL A C 1
ATOM 677 O O . VAL A 1 86 ? -42.492 -2.656 -6.527 1.00 57.88 86 VAL A O 1
ATOM 680 N N . PRO A 1 87 ? -44.729 -2.933 -6.521 1.00 56.38 87 PRO A N 1
ATOM 681 C CA . PRO A 1 87 ? -44.949 -2.283 -7.806 1.00 56.38 87 PRO A CA 1
ATOM 682 C C . PRO A 1 87 ? -44.801 -0.761 -7.726 1.00 56.38 87 PRO A C 1
ATOM 684 O O . PRO A 1 87 ? -44.948 -0.147 -6.674 1.00 56.38 87 PRO A O 1
ATOM 687 N N . ALA A 1 88 ? -44.518 -0.200 -8.898 1.00 57.19 88 ALA A N 1
ATOM 688 C CA . ALA A 1 88 ? -44.294 1.203 -9.194 1.00 57.19 88 ALA A CA 1
ATOM 689 C C . ALA A 1 88 ? -45.392 2.157 -8.698 1.00 57.19 88 ALA A C 1
ATOM 691 O O . ALA A 1 88 ? -46.571 1.922 -8.956 1.00 57.19 88 ALA A O 1
ATOM 692 N N . VAL A 1 89 ? -44.961 3.296 -8.152 1.00 53.72 89 VAL A N 1
ATOM 693 C CA . VAL A 1 89 ? -45.557 4.610 -8.425 1.00 53.72 89 VAL A CA 1
ATOM 694 C C . VAL A 1 89 ? -44.390 5.582 -8.601 1.00 53.72 89 VAL A C 1
ATOM 696 O O . VAL A 1 89 ? -43.566 5.745 -7.705 1.00 53.72 89 VAL A O 1
ATOM 699 N N . ILE A 1 90 ? -44.270 6.117 -9.812 1.00 55.44 90 ILE A N 1
ATOM 700 C CA . ILE A 1 90 ? -43.421 7.259 -10.139 1.00 55.44 90 ILE A CA 1
ATOM 701 C C . ILE A 1 90 ? -44.304 8.472 -9.860 1.00 55.44 90 ILE A C 1
ATOM 703 O O . ILE A 1 90 ? -45.270 8.681 -10.592 1.00 55.44 90 ILE A O 1
ATOM 707 N N . ASP A 1 91 ? -44.008 9.210 -8.796 1.00 49.91 91 ASP A N 1
ATOM 708 C CA . ASP A 1 91 ? -44.466 10.589 -8.647 1.00 49.91 91 ASP A CA 1
ATOM 709 C C . ASP A 1 91 ? -43.306 11.484 -9.107 1.00 49.91 91 ASP A C 1
ATOM 711 O O . ASP A 1 91 ? -42.304 11.662 -8.414 1.00 49.91 91 ASP A O 1
ATOM 715 N N . ASP A 1 92 ? -43.418 11.946 -10.353 1.00 55.06 92 ASP A N 1
ATOM 716 C CA . ASP A 1 92 ? -42.654 13.047 -10.938 1.00 55.06 92 ASP A CA 1
ATOM 717 C C . ASP A 1 92 ? -43.137 14.364 -10.303 1.00 55.06 92 ASP A C 1
ATOM 719 O O . ASP A 1 92 ? -43.973 15.044 -10.883 1.00 55.06 92 ASP A O 1
ATOM 723 N N . ASP A 1 93 ? -42.660 14.730 -9.113 1.00 56.62 93 ASP A N 1
ATOM 724 C CA . ASP A 1 93 ? -42.785 16.105 -8.603 1.00 56.62 93 ASP A CA 1
ATOM 725 C C . ASP A 1 93 ? -41.824 16.328 -7.425 1.00 56.62 93 ASP A C 1
ATOM 727 O O . ASP A 1 93 ? -42.053 15.842 -6.326 1.00 56.62 93 ASP A O 1
ATOM 731 N N . GLU A 1 94 ? -40.719 17.022 -7.716 1.00 56.66 94 GLU A N 1
ATOM 732 C CA . GLU A 1 94 ? -39.857 17.846 -6.841 1.00 56.66 94 GLU A CA 1
ATOM 733 C C . GLU A 1 94 ? -38.386 17.706 -7.244 1.00 56.66 94 GLU A C 1
ATOM 735 O O . GLU A 1 94 ? -37.544 17.101 -6.580 1.00 56.66 94 GLU A O 1
ATOM 740 N N . LEU A 1 95 ? -38.050 18.359 -8.359 1.00 58.12 95 LEU A N 1
ATOM 741 C CA . LEU A 1 95 ? -36.733 18.965 -8.511 1.00 58.12 95 LEU A CA 1
ATOM 742 C C . LEU A 1 95 ? -36.624 20.105 -7.484 1.00 58.12 95 LEU A C 1
ATOM 744 O O . LEU A 1 95 ? -36.754 21.275 -7.836 1.00 58.12 95 LEU A O 1
ATOM 748 N N . GLU A 1 96 ? -36.412 19.765 -6.210 1.00 62.16 96 GLU A N 1
ATOM 749 C CA . GLU A 1 96 ? -35.920 20.723 -5.224 1.00 62.16 96 GLU A CA 1
ATOM 750 C C . GLU A 1 96 ? -34.491 21.105 -5.620 1.00 62.16 96 GLU A C 1
ATOM 752 O O . GLU A 1 96 ? -33.503 20.394 -5.417 1.00 62.16 96 GLU A O 1
ATOM 757 N N . GLU A 1 97 ? -34.432 22.253 -6.277 1.00 61.47 97 GLU A N 1
ATOM 758 C CA . GLU A 1 97 ? -33.275 23.070 -6.572 1.00 61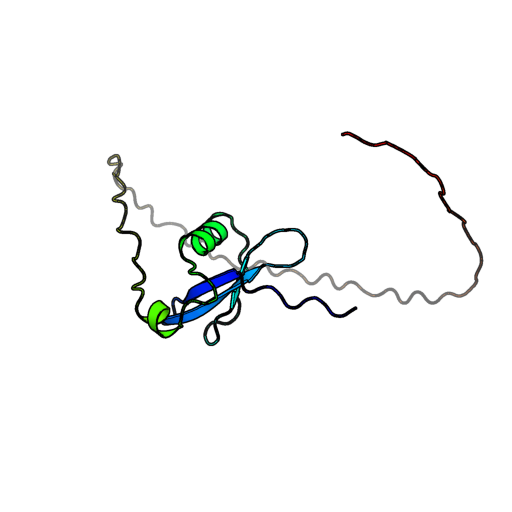.47 97 GLU A CA 1
ATOM 759 C C . GLU A 1 97 ? -32.446 23.283 -5.295 1.00 61.47 97 GLU A C 1
ATOM 761 O O . GLU A 1 97 ? -32.696 24.193 -4.505 1.00 61.47 97 GLU A O 1
ATOM 766 N N . TRP A 1 98 ? -31.442 22.426 -5.077 1.00 62.88 98 TRP A N 1
ATOM 767 C CA . TRP A 1 98 ? -30.414 22.618 -4.052 1.00 62.88 98 TRP A CA 1
ATOM 768 C C . TRP A 1 98 ? -29.583 23.861 -4.394 1.00 62.88 98 TRP A C 1
ATOM 770 O O . TRP A 1 98 ? -28.494 23.786 -4.966 1.00 62.88 98 TRP A O 1
ATOM 780 N N . SER A 1 99 ? -30.119 25.024 -4.040 1.00 66.81 99 SER A N 1
ATOM 781 C CA . SER A 1 99 ? -29.389 26.281 -3.983 1.00 66.81 99 SER A CA 1
ATOM 782 C C . SER A 1 99 ? -28.4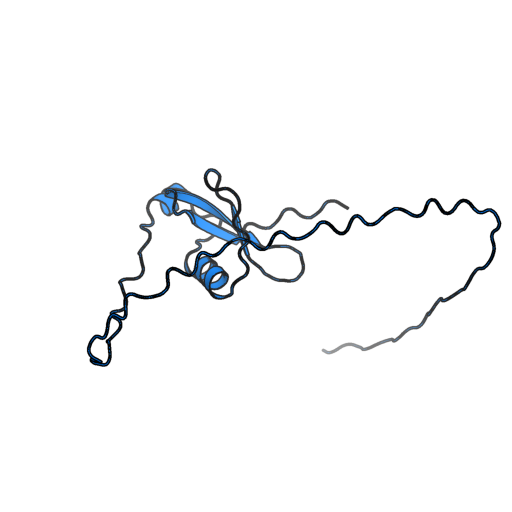53 26.222 -2.773 1.00 66.81 99 SER A C 1
ATOM 784 O O . SER A 1 99 ? -28.928 26.013 -1.653 1.00 66.81 99 SER A O 1
ATOM 786 N N . PRO A 1 100 ? -27.127 26.361 -2.942 1.00 62.44 100 PRO A N 1
ATOM 787 C CA . PRO A 1 100 ? -26.229 26.431 -1.802 1.00 62.44 100 PRO A CA 1
ATOM 788 C C . PRO A 1 100 ? -26.614 27.658 -0.977 1.00 62.44 100 PRO A C 1
ATOM 790 O O . PRO A 1 100 ? -26.596 28.775 -1.489 1.00 62.44 100 PRO A O 1
ATOM 793 N N . ALA A 1 101 ? -26.977 27.442 0.289 1.00 61.78 101 ALA A N 1
ATOM 794 C CA . ALA A 1 101 ? -27.153 28.526 1.238 1.00 61.78 101 ALA A CA 1
ATOM 795 C C . ALA A 1 101 ? -25.874 29.373 1.228 1.00 61.78 101 ALA A C 1
ATOM 797 O O . ALA A 1 101 ? -24.794 28.882 1.573 1.00 61.78 101 ALA A O 1
ATOM 798 N N . GLU A 1 102 ? -25.998 30.622 0.776 1.00 55.97 102 GLU A N 1
ATOM 799 C CA . GLU A 1 102 ? -24.994 31.656 0.971 1.00 55.97 102 GLU A CA 1
ATOM 800 C C . GLU A 1 102 ? -24.665 31.686 2.462 1.00 55.97 102 GLU A C 1
ATOM 802 O O . GLU A 1 102 ? -25.457 32.125 3.294 1.00 55.97 102 GLU A O 1
ATOM 807 N N . MET A 1 103 ? -23.499 31.153 2.819 1.00 57.62 103 MET A N 1
ATOM 808 C CA . MET A 1 103 ? -22.927 31.391 4.130 1.00 57.62 103 MET A CA 1
ATOM 809 C C . MET A 1 103 ? -22.521 32.861 4.144 1.00 57.62 103 MET A C 1
ATOM 811 O O . MET A 1 103 ? -21.454 33.216 3.638 1.00 57.62 103 MET A O 1
ATOM 815 N N . GLU A 1 104 ? -23.408 33.705 4.677 1.00 57.53 104 GLU A N 1
ATOM 816 C CA . GLU A 1 104 ? -23.095 35.066 5.090 1.00 57.53 104 GLU A CA 1
ATOM 817 C C . GLU A 1 104 ? -21.771 35.038 5.854 1.00 57.53 104 GLU A C 1
ATOM 819 O O . GLU A 1 104 ? -21.621 34.406 6.903 1.00 57.53 104 GLU A O 1
ATOM 824 N N . GLN A 1 105 ? -20.780 35.705 5.271 1.00 54.19 105 GLN A N 1
ATOM 825 C CA . GLN A 1 105 ? -19.539 36.037 5.937 1.00 54.19 105 GLN A CA 1
ATOM 826 C C . GLN A 1 105 ? -19.896 36.975 7.085 1.00 54.19 105 GLN A C 1
ATOM 828 O O . GLN A 1 105 ? -20.031 38.179 6.894 1.00 54.19 105 GLN A O 1
ATOM 833 N N . THR A 1 106 ? -20.042 36.438 8.294 1.00 49.47 106 THR A N 1
ATOM 834 C CA . THR A 1 106 ? -19.884 37.260 9.491 1.00 49.47 106 THR A CA 1
ATOM 835 C C . THR A 1 106 ? -18.421 37.673 9.551 1.00 49.47 106 THR A C 1
ATOM 837 O O . THR A 1 106 ? -17.555 36.926 10.010 1.00 49.47 106 THR A O 1
ATOM 840 N N . GLU A 1 107 ? -18.169 38.846 8.984 1.00 57.41 107 GLU A N 1
ATOM 841 C CA . GLU A 1 107 ? -16.990 39.680 9.140 1.00 57.41 107 GLU A CA 1
ATOM 842 C C . GLU A 1 107 ? -16.730 39.862 10.639 1.00 57.41 107 GLU A C 1
ATOM 844 O O . GLU A 1 107 ? -17.424 40.599 11.335 1.00 57.41 107 GLU A O 1
ATOM 849 N N . ILE A 1 108 ? -15.774 39.103 11.173 1.00 57.56 108 ILE A N 1
ATOM 850 C CA . ILE A 1 108 ? -15.294 39.307 12.537 1.00 57.56 108 ILE A CA 1
ATOM 851 C C . ILE A 1 108 ? -14.312 40.476 12.455 1.00 57.56 108 ILE A C 1
ATOM 853 O O . ILE A 1 108 ? -13.152 40.290 12.079 1.00 57.56 108 ILE A O 1
ATOM 857 N N . GLU A 1 109 ? -14.795 41.679 12.769 1.00 58.06 109 GLU A N 1
ATOM 858 C CA . GLU A 1 109 ? -13.961 42.853 13.033 1.00 58.06 109 GLU A CA 1
ATOM 859 C C . GLU A 1 109 ? -12.868 42.496 14.059 1.00 58.06 109 GLU A C 1
ATOM 861 O O . GLU A 1 109 ? -13.180 42.019 15.157 1.00 58.06 109 GLU A O 1
ATOM 866 N N . PRO A 1 110 ? -11.576 42.724 13.767 1.00 52.03 110 PRO A N 1
ATOM 867 C CA . PRO A 1 110 ? -10.566 42.722 14.807 1.00 52.03 110 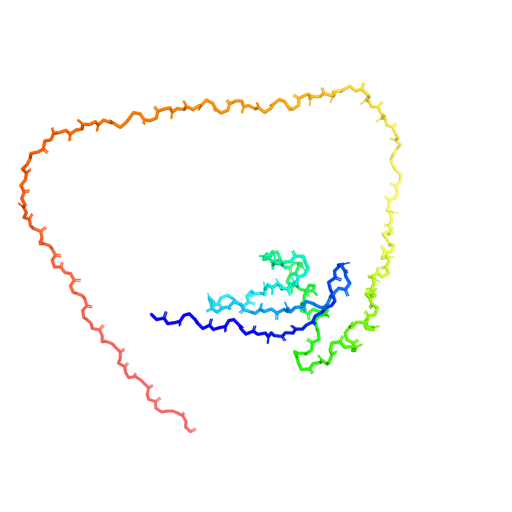PRO A CA 1
ATOM 868 C C . PRO A 1 110 ? -10.678 44.035 15.588 1.00 52.03 110 PRO A C 1
ATOM 870 O O . PRO A 1 110 ? -10.199 45.074 15.134 1.00 52.03 110 PRO A O 1
ATOM 873 N N . GLU A 1 111 ? -11.276 43.987 16.782 1.00 51.41 111 GLU A N 1
ATOM 874 C CA . GLU A 1 111 ? -11.159 45.083 17.741 1.00 51.41 111 GLU A CA 1
ATOM 875 C C . GLU A 1 111 ? -9.677 45.318 18.045 1.00 51.41 111 GLU A C 1
ATOM 877 O O . GLU A 1 111 ? -8.985 44.550 18.722 1.00 51.41 111 GLU A O 1
ATOM 882 N N . GLN A 1 112 ? -9.190 46.418 17.488 1.00 55.78 112 GLN A N 1
ATOM 883 C CA . GLN A 1 112 ? -7.870 46.975 17.674 1.00 55.78 112 GLN A CA 1
ATOM 884 C C . GLN A 1 112 ? -7.799 47.586 19.083 1.00 55.78 112 GLN A C 1
ATOM 886 O O . GLN A 1 112 ? -7.791 48.798 19.275 1.00 55.78 112 GLN A O 1
ATOM 891 N N . GLY A 1 113 ? -7.774 46.712 20.090 1.00 46.06 113 GLY A N 1
ATOM 892 C CA . GLY A 1 113 ? -7.624 47.047 21.500 1.00 46.06 113 GLY A CA 1
ATOM 893 C C . GLY A 1 113 ? -6.182 47.411 21.834 1.00 46.06 113 GLY A C 1
ATOM 894 O O . GLY A 1 113 ? -5.398 46.593 22.310 1.00 46.06 113 GLY A O 1
ATOM 895 N N . SER A 1 114 ? -5.829 48.666 21.580 1.00 56.41 114 SER A N 1
ATOM 896 C CA . SER A 1 114 ? -4.679 49.338 22.174 1.00 56.41 114 SER A CA 1
ATOM 897 C C . SER A 1 114 ? -4.858 49.482 23.692 1.00 56.41 114 SER A C 1
ATOM 899 O O . SER A 1 114 ? -5.777 50.161 24.143 1.00 56.41 114 SER A O 1
ATOM 901 N N . GLY A 1 115 ? -3.944 48.917 24.481 1.00 47.44 115 GLY A N 1
ATOM 902 C CA . GLY A 1 115 ? -3.814 49.207 25.916 1.00 47.44 115 GLY A CA 1
ATOM 903 C C . GLY A 1 115 ? -2.769 48.296 26.564 1.00 47.44 115 GLY A C 1
ATOM 904 O O . GLY A 1 115 ? -3.011 47.114 26.744 1.00 47.44 115 GLY A O 1
ATOM 905 N N . LEU A 1 116 ? -1.507 48.729 26.662 1.00 52.28 116 LEU A N 1
ATOM 906 C CA . LEU A 1 116 ? -0.898 49.308 27.874 1.00 52.28 116 LEU A CA 1
ATOM 907 C C . LEU A 1 116 ? -0.874 48.368 29.101 1.00 52.28 116 LEU A C 1
ATOM 909 O O . LEU A 1 116 ? -1.906 48.148 29.717 1.00 52.28 116 LEU A O 1
ATOM 913 N N . LEU A 1 117 ? 0.362 48.028 29.523 1.00 48.59 117 LEU A N 1
ATOM 914 C CA . LEU A 1 117 ? 0.815 47.721 30.904 1.00 48.59 117 LEU A CA 1
ATOM 915 C C . LEU A 1 117 ? 0.325 46.377 31.487 1.00 48.59 117 LEU A C 1
ATOM 917 O O . LEU A 1 117 ? -0.850 46.079 31.432 1.00 48.59 117 LEU A O 1
ATOM 921 N N . LEU A 1 118 ? 1.079 45.503 32.158 1.00 47.03 118 LEU A N 1
ATOM 922 C CA . LEU A 1 118 ? 2.443 45.374 32.696 1.00 47.03 118 LEU A CA 1
ATOM 923 C C . LEU A 1 118 ? 2.563 43.881 33.178 1.00 47.03 118 LEU A C 1
ATOM 925 O O . LEU A 1 118 ? 1.570 43.155 33.129 1.00 47.03 118 LEU A O 1
ATOM 929 N N . PRO A 1 119 ? 3.743 43.386 33.614 1.00 61.81 119 PRO A N 1
ATOM 930 C CA . PRO A 1 119 ? 4.059 41.964 33.831 1.00 61.81 119 PRO A CA 1
ATOM 931 C C . PRO A 1 119 ? 3.686 41.453 35.242 1.00 61.81 119 PRO A C 1
ATOM 933 O O . PRO A 1 119 ? 3.303 42.257 36.082 1.00 61.81 119 PRO A O 1
ATOM 936 N N . VAL A 1 120 ? 3.905 40.144 35.502 1.00 46.62 120 VAL A N 1
ATOM 937 C CA . VAL A 1 120 ? 4.207 39.457 36.800 1.00 46.62 120 VAL A CA 1
ATOM 938 C C . VAL A 1 120 ? 3.341 38.202 37.065 1.00 46.62 120 VAL A C 1
ATOM 940 O O . VAL A 1 120 ? 2.120 38.264 37.027 1.00 46.62 120 VAL A O 1
ATOM 943 N N . GLY A 1 121 ? 4.002 37.089 37.437 1.00 44.19 121 GLY A N 1
ATOM 944 C CA . GLY A 1 121 ? 3.428 35.933 38.164 1.00 44.19 121 GLY A CA 1
ATOM 945 C C . GLY A 1 121 ? 3.263 34.667 37.308 1.00 44.19 121 GLY A C 1
ATOM 946 O O . GLY A 1 121 ? 2.281 34.537 36.598 1.00 44.19 121 GLY A O 1
ATOM 947 N N . LEU A 1 122 ? 4.203 33.720 37.215 1.00 54.88 122 LEU A N 1
ATOM 948 C CA . LEU A 1 122 ? 4.756 32.874 38.281 1.00 54.88 122 LEU A CA 1
ATOM 949 C C . LEU A 1 122 ? 3.665 32.050 38.999 1.00 54.88 122 LEU A C 1
ATOM 951 O O . LEU A 1 122 ? 3.199 32.439 40.061 1.00 54.88 122 LEU A O 1
ATOM 955 N N . PHE A 1 123 ? 3.322 30.877 38.451 1.00 51.19 123 PHE A N 1
ATOM 956 C CA . PHE A 1 123 ? 2.826 29.754 39.252 1.00 51.19 123 PHE A CA 1
ATOM 957 C C . PHE A 1 123 ? 3.570 28.462 38.903 1.00 51.19 123 PHE A C 1
ATOM 959 O O . PHE A 1 123 ? 3.551 27.957 37.784 1.00 51.19 123 PHE A O 1
ATOM 966 N N . PHE A 1 124 ? 4.269 27.996 39.932 1.00 43.91 124 PHE A N 1
ATOM 967 C CA . PHE A 1 124 ? 4.888 26.698 40.123 1.00 43.91 124 PHE A CA 1
ATOM 968 C C . PHE A 1 124 ? 3.898 25.540 39.939 1.00 43.91 124 PHE A C 1
ATOM 970 O O . PHE A 1 124 ? 2.716 25.678 40.242 1.00 43.91 124 PHE A O 1
ATOM 977 N N . GLY A 1 125 ? 4.402 24.363 39.558 1.00 47.53 125 GLY A N 1
ATOM 978 C CA . GLY A 1 125 ? 3.593 23.143 39.558 1.00 47.53 125 GLY A CA 1
ATOM 979 C C . GLY A 1 125 ? 4.350 21.874 39.186 1.00 47.53 125 GLY A C 1
ATOM 980 O O . GLY A 1 125 ? 3.915 21.134 38.313 1.00 47.53 125 GLY A O 1
ATOM 981 N N . ALA A 1 126 ? 5.495 21.632 39.824 1.00 47.81 126 ALA A N 1
ATOM 982 C CA . ALA A 1 126 ? 6.144 20.327 39.823 1.00 47.81 126 ALA A CA 1
ATOM 983 C C . ALA A 1 126 ? 5.264 19.297 40.556 1.00 47.81 126 ALA A C 1
ATOM 985 O O . ALA A 1 126 ? 4.882 19.529 41.701 1.00 47.81 126 ALA A O 1
ATOM 986 N N . ILE A 1 127 ? 5.013 18.142 39.935 1.00 55.84 127 ILE A N 1
ATOM 987 C CA . ILE A 1 127 ? 4.636 16.915 40.645 1.00 55.84 127 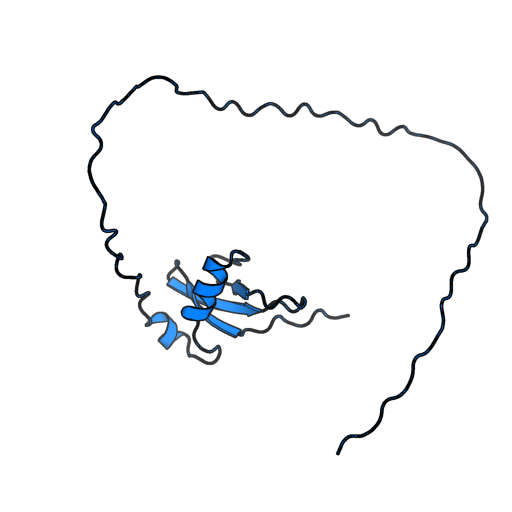ILE A CA 1
ATOM 988 C C . ILE A 1 127 ? 5.701 15.862 40.332 1.00 55.84 127 ILE A C 1
ATOM 990 O O . ILE A 1 127 ? 5.808 15.347 39.222 1.00 55.84 127 ILE A O 1
ATOM 994 N N . VAL A 1 128 ? 6.523 15.608 41.348 1.00 51.91 128 VAL A N 1
ATOM 995 C CA . VAL A 1 128 ? 7.459 14.491 41.499 1.00 51.91 128 VAL A CA 1
ATOM 996 C C . VAL A 1 128 ? 6.734 13.377 42.261 1.00 51.91 128 VAL A C 1
ATOM 998 O O . VAL A 1 128 ? 6.059 13.697 43.235 1.00 51.91 128 VAL A O 1
ATOM 1001 N N . ALA A 1 129 ? 6.922 12.111 41.857 1.00 48.66 129 ALA A N 1
ATOM 1002 C CA . ALA A 1 129 ? 7.053 10.888 42.688 1.00 48.66 129 ALA A CA 1
ATOM 1003 C C . ALA A 1 129 ? 6.504 9.658 41.926 1.00 48.66 129 ALA A C 1
ATOM 1005 O O . ALA A 1 129 ? 5.343 9.631 41.541 1.00 48.66 129 ALA A O 1
ATOM 1006 N N . LEU A 1 130 ? 7.342 8.703 41.501 1.00 51.06 130 LEU A N 1
ATOM 1007 C CA . LEU A 1 130 ? 7.888 7.567 42.275 1.00 51.06 130 LEU A CA 1
ATOM 1008 C C . LEU A 1 130 ? 6.848 6.510 42.692 1.00 51.06 130 LEU A C 1
ATOM 1010 O O . LEU A 1 130 ? 6.307 6.587 43.786 1.00 51.06 130 LEU A O 1
ATOM 1014 N N . ILE A 1 131 ? 6.710 5.463 41.869 1.00 54.22 131 ILE A N 1
ATOM 1015 C CA . ILE A 1 131 ? 6.518 4.050 42.261 1.00 54.22 131 ILE A CA 1
ATOM 1016 C C . ILE A 1 131 ? 7.214 3.250 41.134 1.00 54.22 131 ILE A C 1
ATOM 1018 O O . ILE A 1 131 ? 6.897 3.461 39.972 1.00 54.22 131 ILE A O 1
ATOM 1022 N N . GLY A 1 132 ? 8.247 2.425 41.307 1.00 46.00 132 GLY A N 1
ATOM 1023 C CA . GLY A 1 132 ? 8.626 1.602 42.448 1.00 46.00 132 GLY A CA 1
ATOM 1024 C C . GLY A 1 132 ? 8.342 0.129 42.124 1.00 46.00 132 GLY A C 1
ATOM 1025 O O . GLY A 1 132 ? 7.193 -0.276 42.161 1.00 46.00 132 GLY A O 1
ATOM 1026 N N . PHE A 1 133 ? 9.396 -0.640 41.821 1.00 49.09 133 PHE A N 1
ATOM 1027 C CA . PHE A 1 133 ? 9.559 -2.076 42.122 1.00 49.09 133 PHE A CA 1
ATOM 1028 C C . PHE A 1 133 ? 8.428 -3.084 41.790 1.00 49.09 133 PHE A C 1
ATOM 1030 O O . PHE A 1 133 ? 7.423 -3.168 42.485 1.00 49.09 133 PHE A O 1
ATOM 1037 N N . ASN A 1 134 ? 8.704 -4.008 40.862 1.00 50.47 134 ASN A N 1
ATOM 1038 C CA . ASN A 1 134 ? 8.515 -5.459 41.064 1.00 50.47 134 ASN A CA 1
ATOM 1039 C C . ASN A 1 134 ? 9.270 -6.193 39.941 1.00 50.47 134 ASN A C 1
ATOM 1041 O O . ASN A 1 134 ? 8.977 -6.004 38.768 1.00 50.47 134 ASN A O 1
ATOM 1045 N N . ALA A 1 135 ? 10.439 -6.765 40.219 1.00 55.50 135 ALA A N 1
ATOM 1046 C CA . ALA A 1 135 ? 10.662 -8.055 40.878 1.00 55.50 135 ALA A CA 1
ATOM 1047 C C . ALA A 1 135 ? 10.501 -9.237 39.916 1.00 55.50 135 ALA A C 1
ATOM 1049 O O . ALA A 1 135 ? 9.523 -9.379 39.188 1.00 55.50 135 ALA A O 1
ATOM 1050 N N . ALA A 1 136 ? 11.543 -10.057 39.942 1.00 63.81 136 ALA A N 1
ATOM 1051 C CA . ALA A 1 136 ? 11.780 -11.216 39.118 1.00 63.81 136 ALA A CA 1
ATOM 1052 C C . ALA A 1 136 ? 10.695 -12.295 39.236 1.00 63.81 136 ALA A C 1
ATOM 1054 O O . ALA A 1 136 ? 10.286 -12.671 40.331 1.00 63.81 136 ALA A O 1
ATOM 1055 N N . PHE A 1 137 ? 10.347 -12.866 38.090 1.00 60.88 137 PHE A N 1
ATOM 1056 C CA . PHE A 1 137 ? 9.870 -14.236 37.910 1.00 60.88 137 PHE A CA 1
ATOM 1057 C C . PHE A 1 137 ? 10.430 -14.690 36.556 1.00 60.88 137 PHE A C 1
ATOM 1059 O O . PHE A 1 137 ? 10.366 -13.919 35.606 1.00 60.88 137 PHE A O 1
ATOM 1066 N N . ARG A 1 138 ? 10.931 -15.895 36.334 1.00 54.81 138 ARG A N 1
ATOM 1067 C CA . ARG A 1 138 ? 11.509 -16.977 37.128 1.00 54.81 138 ARG A CA 1
ATOM 1068 C C . ARG A 1 138 ? 12.136 -17.895 36.073 1.00 54.81 138 ARG A C 1
ATOM 1070 O O . ARG A 1 138 ? 11.564 -17.951 34.962 1.00 54.81 138 ARG A O 1
#